Protein AF-A0A966KZR8-F1 (afdb_monomer_lite)

Radius of gyration: 10.3 Å; chains: 1; bounding box: 28×20×22 Å

Foldseek 3Di:
DDDDDQDDDVPPCSVVVLVVVVVVVDDDDDPVVVVD

pLDDT: mean 90.67, std 8.51, range [55.06, 97.81]

Structure (mmCIF, N/CA/C/O backbone):
data_AF-A0A966KZR8-F1
#
_entry.id   AF-A0A966KZR8-F1
#
loop_
_atom_site.group_PDB
_atom_site.id
_atom_site.type_symbol
_atom_site.label_atom_id
_atom_site.label_alt_id
_atom_site.label_comp_id
_atom_site.label_asym_id
_atom_site.label_entity_id
_atom_site.label_seq_id
_atom_site.pdbx_PDB_ins_code
_atom_site.Cartn_x
_atom_site.Cartn_y
_atom_site.Cartn_z
_atom_site.occupancy
_atom_site.B_iso_or_equiv
_atom_site.auth_seq_id
_atom_site.auth_comp_id
_atom_site.auth_asym_id
_atom_site.auth_atom_id
_atom_site.pdbx_PDB_model_num
ATOM 1 N N . MET A 1 1 ? -19.699 2.682 -0.270 1.00 80.38 1 MET A N 1
ATOM 2 C CA . MET A 1 1 ? -18.284 2.251 -0.242 1.00 80.38 1 MET A CA 1
ATOM 3 C C . MET A 1 1 ? -17.475 3.284 -1.004 1.00 80.38 1 MET A C 1
ATOM 5 O O . MET A 1 1 ? -17.887 3.628 -2.104 1.00 80.38 1 MET A O 1
ATOM 9 N N . LEU A 1 2 ? -16.408 3.824 -0.414 1.00 92.12 2 LEU A N 1
ATOM 10 C CA . LEU A 1 2 ? -15.519 4.769 -1.094 1.00 92.12 2 LEU A CA 1
ATOM 11 C C . LEU A 1 2 ? -14.385 3.979 -1.756 1.00 92.12 2 LEU A C 1
ATOM 13 O O . LEU A 1 2 ? -13.714 3.209 -1.075 1.00 92.12 2 LEU A O 1
ATOM 17 N N . LEU A 1 3 ? -14.198 4.154 -3.064 1.00 94.00 3 LEU A N 1
A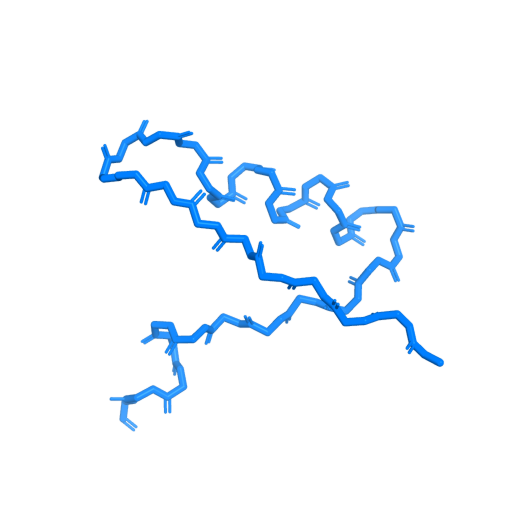TOM 18 C CA . LEU A 1 3 ? -13.114 3.537 -3.829 1.00 94.00 3 LEU A CA 1
ATOM 19 C C . LEU A 1 3 ? -12.092 4.611 -4.201 1.00 94.00 3 LEU A C 1
ATOM 21 O O . LEU A 1 3 ? -12.464 5.669 -4.706 1.00 94.00 3 LEU A O 1
ATOM 25 N N . LEU A 1 4 ? -10.815 4.337 -3.942 1.00 93.81 4 LEU A N 1
ATOM 2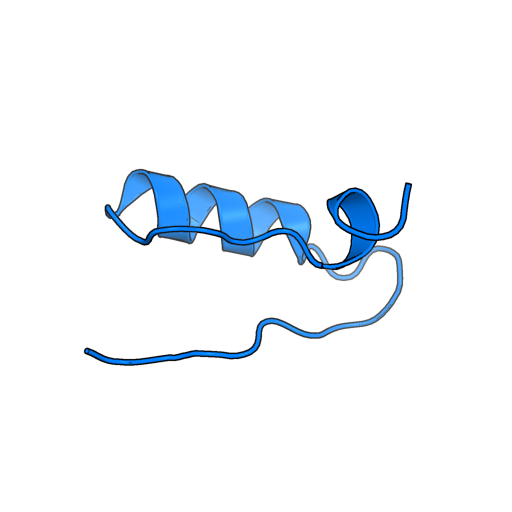6 C CA . LEU A 1 4 ? -9.715 5.278 -4.143 1.00 93.81 4 LEU A CA 1
ATOM 27 C C . LEU A 1 4 ? -8.599 4.600 -4.936 1.00 93.81 4 LEU A C 1
ATOM 29 O O . LEU A 1 4 ? -8.200 3.483 -4.614 1.00 93.81 4 LEU A O 1
ATOM 33 N N . GLY A 1 5 ? -8.080 5.291 -5.950 1.00 93.62 5 GLY A N 1
ATOM 34 C CA . GLY A 1 5 ? -6.879 4.873 -6.668 1.00 93.62 5 GLY A CA 1
ATOM 35 C C . GLY A 1 5 ? -5.633 5.468 -6.021 1.00 93.62 5 GLY A C 1
ATOM 36 O O . GLY A 1 5 ? -5.543 6.687 -5.871 1.00 93.62 5 GLY A O 1
ATOM 37 N N . LEU A 1 6 ? -4.663 4.625 -5.665 1.00 93.38 6 LEU A N 1
ATOM 38 C CA . LEU A 1 6 ? -3.356 5.061 -5.179 1.00 93.38 6 LEU A CA 1
ATOM 39 C C . LEU A 1 6 ? -2.326 4.935 -6.306 1.00 93.38 6 LEU A C 1
ATOM 41 O O . LEU A 1 6 ? -2.042 3.840 -6.779 1.00 93.38 6 LEU A O 1
ATOM 45 N N . THR A 1 7 ? -1.767 6.065 -6.737 1.00 92.69 7 THR A N 1
ATOM 46 C CA . THR A 1 7 ? -0.815 6.150 -7.856 1.00 92.69 7 THR A CA 1
ATOM 47 C C . THR A 1 7 ? 0.437 6.941 -7.467 1.00 92.69 7 THR A C 1
ATOM 49 O O . THR A 1 7 ? 0.522 7.506 -6.378 1.00 92.69 7 THR A O 1
ATOM 52 N N . GLY A 1 8 ? 1.447 6.928 -8.333 1.00 91.56 8 GLY A N 1
ATOM 53 C CA . GLY A 1 8 ? 2.776 7.485 -8.097 1.00 91.56 8 GLY A CA 1
ATOM 54 C C . GLY A 1 8 ? 3.857 6.739 -8.881 1.00 91.56 8 GLY A C 1
ATOM 55 O O . GLY A 1 8 ? 3.660 5.598 -9.297 1.00 91.56 8 GLY A O 1
ATOM 56 N N . GLY A 1 9 ? 5.012 7.369 -9.089 1.00 93.38 9 GLY A N 1
ATOM 57 C CA . GLY A 1 9 ? 6.152 6.767 -9.791 1.00 93.38 9 GLY A CA 1
ATOM 58 C C . GLY A 1 9 ? 6.869 5.666 -8.994 1.00 93.38 9 GLY A C 1
ATOM 59 O O . GLY A 1 9 ? 6.525 5.360 -7.847 1.00 93.38 9 GLY A O 1
ATOM 60 N N . ILE A 1 10 ? 7.883 5.045 -9.599 1.00 90.06 10 ILE A N 1
ATOM 61 C CA . ILE A 1 10 ? 8.786 4.120 -8.892 1.00 90.06 10 ILE A CA 1
ATOM 62 C C . ILE A 1 10 ? 9.516 4.899 -7.788 1.00 90.06 10 ILE A C 1
ATOM 64 O O . ILE A 1 10 ? 9.954 6.024 -8.006 1.00 90.06 10 ILE A O 1
ATOM 68 N N . GLY A 1 11 ? 9.601 4.324 -6.586 1.00 92.69 11 GLY A N 1
ATOM 69 C CA . GLY A 1 11 ? 10.246 4.970 -5.437 1.00 92.69 11 GLY A CA 1
ATOM 70 C C . GLY A 1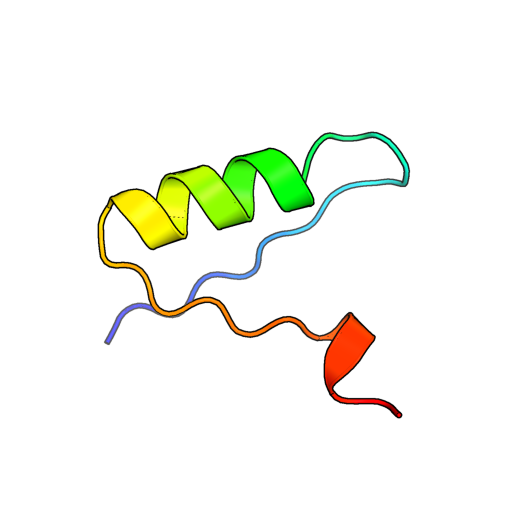 11 ? 9.437 6.092 -4.772 1.00 92.69 11 GLY A C 1
ATOM 71 O O . GLY A 1 11 ? 9.905 6.667 -3.798 1.00 92.69 11 GLY A O 1
ATOM 72 N N . SER A 1 12 ? 8.208 6.384 -5.217 1.00 94.81 12 SER A N 1
ATOM 73 C CA . SER A 1 12 ? 7.391 7.474 -4.652 1.00 94.81 12 SER A CA 1
ATOM 74 C C . SER A 1 12 ? 6.700 7.140 -3.318 1.00 94.81 12 SER A C 1
ATOM 76 O O . SER A 1 12 ? 5.859 7.905 -2.858 1.00 94.81 12 SER A O 1
ATOM 78 N N . GLY A 1 13 ? 6.972 5.970 -2.730 1.00 95.06 13 GLY A N 1
ATOM 79 C CA . GLY A 1 13 ? 6.389 5.563 -1.446 1.00 95.06 13 GLY A CA 1
ATOM 80 C C . GLY A 1 13 ? 4.937 5.066 -1.493 1.00 95.06 13 GLY A C 1
ATOM 81 O O . GLY A 1 13 ? 4.297 5.004 -0.447 1.00 95.06 13 GLY A O 1
ATOM 82 N N . LYS A 1 14 ? 4.401 4.676 -2.664 1.00 95.12 14 LYS A N 1
ATOM 83 C CA . LYS A 1 14 ? 3.035 4.109 -2.777 1.00 95.12 14 LYS A CA 1
ATOM 84 C C . LYS A 1 14 ? 2.787 2.970 -1.784 1.00 95.12 14 LYS A C 1
ATOM 86 O O . LYS A 1 14 ? 1.778 2.983 -1.090 1.00 95.12 14 LYS A O 1
ATOM 91 N N . SER A 1 15 ? 3.721 2.022 -1.672 1.00 92.31 15 SER A N 1
ATOM 92 C CA . SER A 1 15 ? 3.601 0.888 -0.748 1.00 92.31 15 SER A CA 1
ATOM 93 C C . SER A 1 15 ? 3.494 1.351 0.708 1.00 92.31 15 SER A C 1
ATOM 95 O O . SER A 1 15 ? 2.637 0.853 1.434 1.00 92.31 15 SER A O 1
ATOM 97 N N . THR A 1 16 ? 4.267 2.370 1.103 1.00 96.25 16 THR A N 1
ATOM 98 C CA . THR A 1 16 ? 4.201 2.992 2.436 1.00 96.25 16 THR A CA 1
ATOM 99 C C . THR A 1 16 ? 2.828 3.601 2.710 1.00 96.25 16 THR A C 1
ATOM 101 O O . THR A 1 16 ? 2.251 3.371 3.769 1.00 96.25 16 THR A O 1
ATOM 104 N N . VAL A 1 17 ? 2.272 4.346 1.750 1.00 95.75 17 VAL A N 1
ATOM 105 C CA . VAL A 1 17 ? 0.934 4.940 1.892 1.00 95.75 17 VAL A CA 1
ATOM 106 C C . VAL A 1 17 ? -0.144 3.857 1.945 1.00 95.75 17 VAL A C 1
ATOM 108 O O . VAL A 1 17 ? -1.043 3.942 2.778 1.00 95.75 17 VAL A O 1
ATOM 111 N N . SER A 1 18 ? -0.043 2.817 1.111 1.00 95.25 18 SER A N 1
ATOM 112 C CA . SER A 1 18 ? -0.991 1.698 1.127 1.00 95.25 18 SER A CA 1
ATOM 113 C C . SER A 1 18 ? -0.998 0.981 2.483 1.00 95.25 18 SER A C 1
ATOM 115 O O . SER A 1 18 ? -2.069 0.740 3.033 1.00 95.25 18 SER A O 1
ATOM 117 N N . ALA A 1 19 ? 0.177 0.748 3.080 1.00 95.69 19 ALA A N 1
ATOM 118 C CA . ALA A 1 19 ? 0.301 0.133 4.398 1.00 95.69 19 ALA A CA 1
ATOM 119 C C . ALA A 1 19 ? -0.327 1.016 5.486 1.00 95.69 19 ALA A C 1
ATOM 121 O O . ALA A 1 19 ? -1.147 0.544 6.269 1.00 95.69 19 ALA A O 1
ATOM 122 N N . ALA A 1 20 ? -0.045 2.321 5.466 1.00 97.06 20 ALA A N 1
ATOM 123 C CA . ALA A 1 20 ? -0.617 3.272 6.419 1.00 97.06 20 ALA A CA 1
ATOM 124 C C . ALA A 1 20 ? -2.148 3.421 6.298 1.00 97.06 20 ALA A C 1
ATOM 126 O O . ALA A 1 20 ? -2.814 3.800 7.268 1.00 97.06 20 ALA A O 1
ATOM 127 N N . LEU A 1 21 ? -2.716 3.170 5.112 1.00 95.75 21 LEU A N 1
ATOM 128 C CA . LEU A 1 21 ? -4.163 3.100 4.895 1.00 95.75 21 LEU A CA 1
ATOM 129 C C . LEU A 1 21 ? -4.736 1.776 5.417 1.00 95.75 21 LEU A C 1
ATOM 131 O O . LEU A 1 21 ? -5.778 1.791 6.073 1.00 95.75 21 LEU A O 1
ATOM 135 N N . ALA A 1 22 ? -4.049 0.655 5.185 1.00 96.06 22 ALA A N 1
ATOM 136 C CA . ALA A 1 22 ? -4.443 -0.652 5.710 1.00 96.06 22 ALA A CA 1
ATOM 137 C C . ALA A 1 22 ? -4.474 -0.672 7.246 1.00 96.06 22 ALA A C 1
ATOM 139 O O . ALA A 1 22 ? -5.447 -1.136 7.835 1.00 96.06 22 ALA A O 1
ATOM 140 N N . GLU A 1 23 ? -3.472 -0.078 7.901 1.00 97.81 23 GLU A N 1
ATOM 141 C CA . GLU A 1 23 ? -3.425 0.096 9.364 1.0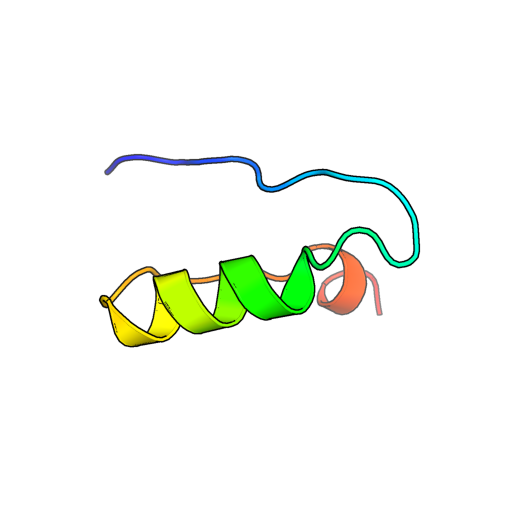0 97.81 23 GLU A CA 1
ATOM 142 C C . GLU A 1 23 ? -4.622 0.889 9.910 1.00 97.81 23 GLU A C 1
ATOM 144 O O . GLU A 1 23 ? -5.049 0.688 11.045 1.00 97.81 23 GLU A O 1
ATOM 149 N N . ARG A 1 24 ? -5.199 1.775 9.091 1.00 96.44 24 ARG A N 1
ATOM 150 C CA . ARG A 1 24 ? -6.403 2.554 9.413 1.00 96.44 24 ARG A CA 1
ATOM 151 C C . ARG A 1 24 ? -7.708 1.837 9.048 1.00 96.44 24 ARG A C 1
ATOM 153 O O . ARG A 1 24 ? -8.775 2.439 9.143 1.00 96.44 24 ARG A O 1
ATOM 160 N N . GLY A 1 25 ? -7.637 0.574 8.631 1.00 96.81 25 GLY A N 1
ATOM 161 C CA . GLY A 1 25 ? -8.793 -0.257 8.294 1.00 96.81 25 GLY A CA 1
ATOM 162 C C . GLY A 1 25 ? -9.226 -0.193 6.829 1.00 96.81 25 GLY A C 1
ATOM 163 O O . GLY A 1 25 ? -10.304 -0.689 6.501 1.00 96.81 25 GLY A O 1
ATOM 164 N N . ALA A 1 26 ? -8.430 0.405 5.935 1.00 96.56 26 ALA A N 1
ATOM 165 C CA . ALA A 1 26 ? -8.723 0.348 4.508 1.00 96.56 26 ALA A CA 1
ATOM 166 C C . ALA A 1 26 ? -8.438 -1.054 3.950 1.00 96.56 26 ALA A C 1
ATOM 168 O O . ALA A 1 26 ? -7.404 -1.657 4.229 1.00 96.56 26 ALA A O 1
ATOM 169 N N . VAL A 1 27 ? -9.328 -1.548 3.092 1.00 95.50 27 VAL A N 1
ATOM 170 C CA . VAL A 1 27 ? -9.043 -2.737 2.286 1.00 95.50 27 VAL A CA 1
ATOM 171 C C . VAL A 1 27 ? -8.156 -2.309 1.120 1.00 95.50 27 VAL A C 1
ATOM 173 O O . VAL A 1 27 ? -8.583 -1.530 0.268 1.00 95.50 27 VAL A O 1
ATOM 176 N N . VAL A 1 28 ? -6.917 -2.801 1.094 1.00 93.69 28 VAL A N 1
ATOM 177 C CA . VAL A 1 28 ? -5.954 -2.526 0.022 1.00 93.69 28 VAL A CA 1
ATOM 178 C C . VAL A 1 28 ? -6.006 -3.651 -1.002 1.00 93.69 28 VAL A C 1
ATOM 180 O O . VAL A 1 28 ? -5.849 -4.819 -0.658 1.00 93.69 28 VAL A O 1
ATOM 183 N N . ILE A 1 29 ? -6.211 -3.286 -2.266 1.00 91.81 29 ILE A N 1
ATOM 184 C CA . ILE A 1 29 ? -6.108 -4.195 -3.408 1.00 91.81 29 ILE A CA 1
ATOM 185 C C . ILE A 1 29 ? -4.864 -3.784 -4.191 1.00 91.81 29 ILE A C 1
ATOM 187 O O . ILE A 1 29 ? -4.815 -2.683 -4.739 1.00 91.81 29 ILE A O 1
ATOM 191 N N . ASP A 1 30 ? -3.860 -4.658 -4.212 1.00 88.44 30 ASP A N 1
ATOM 192 C CA . ASP A 1 30 ? -2.634 -4.445 -4.977 1.00 88.44 30 ASP A CA 1
ATOM 193 C C . ASP A 1 30 ? -2.840 -4.885 -6.431 1.00 88.44 30 ASP A C 1
ATOM 195 O O . ASP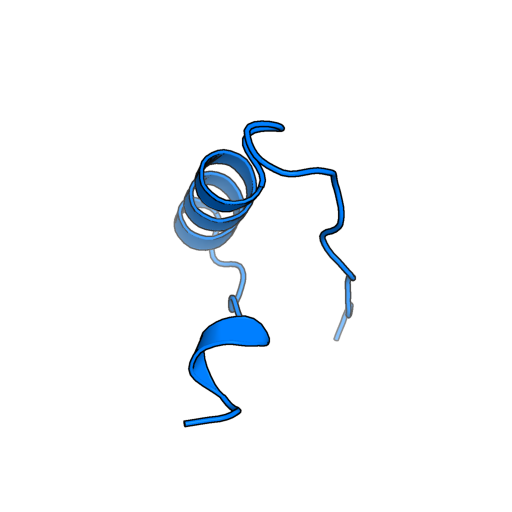 A 1 30 ? -2.941 -6.074 -6.726 1.00 88.44 30 ASP A O 1
ATOM 199 N N . ALA A 1 31 ? -2.910 -3.914 -7.341 1.00 84.19 31 ALA A N 1
ATOM 200 C CA . ALA A 1 31 ? -3.091 -4.179 -8.762 1.00 84.19 31 ALA A CA 1
ATOM 201 C C . ALA A 1 31 ? -1.884 -4.898 -9.389 1.00 84.19 31 ALA A C 1
ATOM 203 O O . ALA A 1 31 ? -2.087 -5.715 -10.285 1.00 84.19 31 ALA A O 1
ATOM 204 N N . ASP A 1 32 ? -0.660 -4.654 -8.904 1.00 80.75 32 ASP A N 1
ATOM 205 C CA . ASP A 1 32 ? 0.554 -5.281 -9.442 1.00 80.75 32 ASP A CA 1
ATOM 206 C C . ASP A 1 32 ? 0.603 -6.778 -9.078 1.00 80.75 32 ASP A C 1
ATOM 208 O O . ASP A 1 32 ? 1.090 -7.603 -9.852 1.00 80.75 32 ASP A O 1
ATOM 212 N N . GLY A 1 33 ? 0.048 -7.152 -7.920 1.00 76.12 33 GLY A N 1
ATOM 213 C CA . GLY A 1 33 ? -0.035 -8.540 -7.454 1.00 76.12 33 GLY A CA 1
ATOM 214 C C . GLY A 1 33 ? -1.175 -9.363 -8.068 1.00 76.12 33 GLY A C 1
ATOM 215 O O . GLY A 1 33 ? -1.119 -10.592 -8.041 1.00 76.12 33 GLY A O 1
ATOM 216 N N . VAL A 1 34 ? -2.199 -8.708 -8.625 1.00 78.00 34 VAL A N 1
ATOM 217 C CA . VAL A 1 34 ? -3.376 -9.371 -9.221 1.00 78.00 34 VAL A CA 1
ATOM 218 C C . VAL A 1 34 ? -3.088 -9.924 -10.625 1.00 78.00 34 VAL A C 1
ATOM 220 O O . VAL A 1 34 ? -3.773 -10.842 -11.065 1.00 78.00 34 VAL A O 1
ATOM 223 N N . VAL A 1 35 ? -2.067 -9.420 -11.326 1.00 76.06 35 VAL A N 1
ATOM 224 C CA . 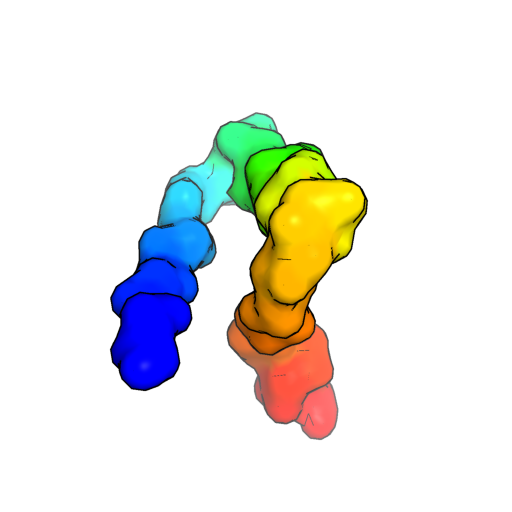VAL A 1 35 ? -1.755 -9.793 -12.725 1.00 76.06 35 VAL A CA 1
ATOM 225 C C . VAL A 1 35 ? -0.706 -10.922 -12.817 1.00 76.06 35 VAL A C 1
ATOM 227 O O . VAL A 1 35 ? 0.077 -10.967 -13.762 1.00 76.06 35 VAL A O 1
ATOM 230 N N . ARG A 1 36 ? -0.645 -11.836 -11.840 1.00 55.06 36 ARG A N 1
ATOM 231 C CA . ARG A 1 36 ? 0.320 -12.953 -11.847 1.00 55.06 36 ARG A CA 1
ATOM 232 C C . ARG A 1 36 ? -0.253 -14.249 -12.408 1.00 55.06 36 ARG A C 1
ATOM 234 O O . ARG A 1 36 ? -1.423 -14.556 -12.099 1.00 55.06 36 ARG A O 1
#

Secondary structure (DSSP, 8-state):
---------TTS-HHHHHHHHHTTT-----HHHHT-

Sequence (36 aa):
MLLLGLTGGIGSGKSTVSAALAERGAVVIDADGVVR